Protein AF-A0A3M1X005-F1 (afdb_monomer)

Radius of gyration: 18.6 Å; Cα contacts (8 Å, |Δi|>4): 40; chains: 1; bounding box: 56×21×34 Å

Mean predicted aligned error: 8.89 Å

Foldseek 3Di:
DVVVVVVVVVVCVVQDDPPDDPVLSPDDDDDPQDDQPVVVPPQSPPHGQQQRDDPVPHGNVVVVVVVSVVD

pLDDT: mean 86.12, std 11.76, range [56.81, 98.31]

Structure (mmCIF, N/CA/C/O backbone):
data_AF-A0A3M1X005-F1
#
_entry.id   AF-A0A3M1X005-F1
#
loop_
_atom_site.group_PDB
_atom_site.id
_atom_site.type_symbol
_atom_site.label_atom_id
_atom_site.label_alt_id
_atom_site.label_comp_id
_atom_site.label_asym_id
_atom_site.label_entity_id
_atom_site.label_seq_id
_atom_site.pdbx_PDB_ins_code
_atom_site.Cartn_x
_atom_site.Cartn_y
_atom_site.Cartn_z
_atom_site.occupancy
_atom_site.B_iso_or_equiv
_atom_site.auth_seq_id
_atom_site.auth_comp_id
_atom_site.auth_asym_id
_atom_site.auth_atom_id
_atom_site.pdbx_PDB_model_num
ATOM 1 N N . MET A 1 1 ? -43.542 -4.658 7.222 1.00 56.81 1 MET A N 1
ATOM 2 C CA . MET A 1 1 ? -42.888 -3.933 8.334 1.00 56.81 1 MET A CA 1
ATOM 3 C C . MET A 1 1 ? -41.681 -4.674 8.927 1.00 56.81 1 MET A C 1
ATOM 5 O O . MET A 1 1 ? -40.701 -4.023 9.243 1.00 56.81 1 MET A O 1
ATOM 9 N N . THR A 1 2 ? -41.679 -6.010 9.040 1.00 68.75 2 THR A N 1
ATOM 10 C CA . THR A 1 2 ? -40.553 -6.781 9.624 1.00 68.75 2 THR A CA 1
ATOM 11 C C . THR A 1 2 ? -39.348 -6.983 8.691 1.00 68.75 2 THR A C 1
ATOM 13 O O . THR A 1 2 ? -38.215 -6.965 9.158 1.00 68.75 2 THR A O 1
ATOM 16 N N . ARG A 1 3 ? -39.564 -7.103 7.373 1.00 68.94 3 ARG A N 1
ATOM 17 C CA . ARG A 1 3 ? -38.491 -7.359 6.385 1.00 68.94 3 ARG A CA 1
ATOM 18 C C . ARG A 1 3 ? -37.518 -6.190 6.175 1.00 68.94 3 ARG A C 1
ATOM 20 O O . ARG A 1 3 ? -36.329 -6.416 6.001 1.00 68.94 3 ARG A O 1
ATOM 27 N N . GLU A 1 4 ? -37.997 -4.948 6.232 1.00 75.62 4 GLU A N 1
ATOM 28 C CA . GLU A 1 4 ? -37.140 -3.760 6.063 1.00 75.62 4 GLU A CA 1
ATOM 29 C C . GLU A 1 4 ? -36.252 -3.490 7.284 1.00 75.62 4 GLU A C 1
ATOM 31 O O . GLU A 1 4 ? -35.109 -3.056 7.148 1.00 75.62 4 GLU A O 1
ATOM 36 N N . VAL A 1 5 ? -36.761 -3.759 8.490 1.00 72.81 5 VAL A N 1
ATOM 37 C CA . VAL A 1 5 ? -35.990 -3.611 9.734 1.00 72.81 5 VAL A CA 1
ATOM 38 C C . VAL A 1 5 ? -34.883 -4.664 9.806 1.00 72.81 5 VAL A C 1
ATOM 40 O O . VAL A 1 5 ? -33.771 -4.353 10.232 1.00 72.81 5 VAL A O 1
ATOM 43 N N . ASP A 1 6 ? -35.168 -5.881 9.340 1.00 75.44 6 ASP A N 1
ATOM 44 C CA . ASP A 1 6 ? -34.204 -6.978 9.264 1.00 75.44 6 ASP A CA 1
ATOM 45 C C . ASP A 1 6 ? -33.108 -6.706 8.220 1.00 75.44 6 ASP A C 1
ATOM 47 O O . ASP A 1 6 ? -31.921 -6.755 8.538 1.00 75.44 6 ASP A O 1
ATOM 51 N N . GLN A 1 7 ? -33.487 -6.243 7.020 1.00 77.12 7 GLN A N 1
ATOM 52 C CA . GLN A 1 7 ? -32.527 -5.778 6.013 1.00 77.12 7 GLN A CA 1
ATOM 53 C C . GLN A 1 7 ? -31.640 -4.645 6.529 1.00 77.12 7 GLN A C 1
ATOM 55 O O . GLN A 1 7 ? -30.431 -4.685 6.317 1.00 77.12 7 GLN A O 1
ATOM 60 N N . ARG A 1 8 ? -32.196 -3.656 7.245 1.00 75.06 8 ARG A N 1
ATOM 61 C CA . ARG A 1 8 ? -31.399 -2.575 7.848 1.00 75.06 8 ARG A CA 1
ATOM 62 C C . ARG A 1 8 ? -30.427 -3.089 8.904 1.00 75.06 8 ARG A C 1
ATOM 64 O O . ARG A 1 8 ? -29.297 -2.610 8.941 1.00 75.06 8 ARG A O 1
ATOM 71 N N . LYS A 1 9 ? -30.829 -4.044 9.749 1.00 70.25 9 LYS A N 1
ATOM 72 C CA . LYS A 1 9 ? -29.932 -4.665 10.738 1.00 70.25 9 LYS A CA 1
ATOM 73 C C . LYS A 1 9 ? -28.816 -5.457 10.068 1.00 70.25 9 LYS A C 1
ATOM 75 O O . LYS A 1 9 ? -27.666 -5.313 10.469 1.00 70.25 9 LYS A O 1
ATOM 80 N N . GLN A 1 10 ? -29.138 -6.223 9.032 1.00 71.25 10 GLN A N 1
ATOM 81 C CA . GLN A 1 10 ? -28.157 -6.999 8.285 1.00 71.25 10 GLN A CA 1
ATOM 82 C C . GLN A 1 10 ? -27.164 -6.086 7.555 1.00 71.25 10 GLN A C 1
ATOM 84 O O . GLN A 1 10 ? -25.957 -6.275 7.678 1.00 71.25 10 GLN A O 1
ATOM 89 N N . TYR A 1 11 ? -27.642 -5.022 6.901 1.00 71.38 11 TYR A N 1
ATOM 90 C CA . TYR A 1 11 ? -26.779 -3.999 6.299 1.00 71.38 11 TYR A CA 1
ATOM 91 C C . TYR A 1 11 ? -25.874 -3.338 7.340 1.00 71.38 11 TYR A C 1
ATOM 93 O O . TYR A 1 11 ? -24.678 -3.180 7.127 1.00 71.38 11 TYR A O 1
ATOM 101 N N . LYS A 1 12 ? -26.434 -2.997 8.503 1.00 68.44 12 LYS A N 1
ATOM 102 C CA . LYS A 1 12 ? -25.684 -2.416 9.615 1.00 68.44 12 LYS A CA 1
ATOM 103 C C . LYS A 1 12 ? -24.606 -3.378 10.133 1.00 68.44 12 LYS A C 1
ATOM 105 O O . LYS A 1 12 ? -23.516 -2.920 10.430 1.00 68.44 12 LYS A O 1
ATOM 110 N N . TYR A 1 13 ? -24.852 -4.689 10.147 1.00 67.19 13 TYR A N 1
ATOM 111 C CA . TYR A 1 13 ? -23.879 -5.707 10.572 1.00 67.19 13 TYR A CA 1
ATOM 112 C C . TYR A 1 13 ? -22.698 -5.871 9.599 1.00 67.19 13 TYR A C 1
ATOM 114 O O . TYR A 1 13 ? -21.567 -6.057 10.035 1.00 67.19 13 TYR A O 1
ATOM 122 N N . TYR A 1 14 ? -22.934 -5.759 8.286 1.00 64.00 14 TYR A N 1
ATOM 123 C CA . TYR A 1 14 ? -21.862 -5.814 7.280 1.00 64.00 14 TYR A CA 1
ATOM 124 C C . TYR A 1 14 ? -21.089 -4.494 7.128 1.00 64.00 14 TYR A C 1
ATOM 126 O O . TYR A 1 14 ? -19.983 -4.498 6.594 1.00 64.00 14 TYR A O 1
ATOM 134 N N . VAL A 1 15 ? -21.657 -3.368 7.574 1.00 66.50 15 VAL A N 1
ATOM 135 C CA . VAL A 1 15 ? -21.101 -2.021 7.344 1.00 66.50 15 VAL A CA 1
ATOM 136 C C . VAL A 1 15 ? -20.547 -1.372 8.620 1.00 66.50 15 VAL A C 1
ATOM 138 O O . VAL A 1 15 ? -19.595 -0.595 8.551 1.00 66.50 15 VAL A O 1
ATOM 141 N N . GLU A 1 16 ? -21.091 -1.665 9.803 1.00 63.34 16 GLU A N 1
ATOM 142 C CA . GLU A 1 16 ? -20.602 -1.094 11.060 1.00 63.34 16 GLU A CA 1
ATOM 143 C C . GLU A 1 16 ? -19.581 -2.002 11.743 1.00 63.34 16 GLU A C 1
ATOM 145 O O . GLU A 1 16 ? -19.908 -2.835 12.585 1.00 63.34 16 GLU A O 1
ATOM 150 N N . ALA A 1 17 ? -18.304 -1.752 11.470 1.00 63.78 17 ALA A N 1
ATOM 151 C CA . ALA A 1 17 ? -17.247 -2.166 12.379 1.00 63.78 17 ALA A CA 1
ATOM 152 C C . ALA A 1 17 ? -17.424 -1.442 13.736 1.00 63.78 17 ALA A C 1
ATOM 154 O O . ALA A 1 17 ? -17.611 -0.217 13.793 1.00 63.78 17 ALA A O 1
ATOM 155 N N . GLY A 1 18 ? -17.406 -2.217 14.826 1.00 62.81 18 GLY A N 1
ATOM 156 C CA . GLY A 1 18 ? -17.806 -1.802 16.181 1.00 62.81 18 GLY A CA 1
ATOM 157 C C . GLY A 1 18 ? -16.935 -0.732 16.853 1.00 62.81 18 GLY A C 1
ATOM 158 O O . GLY A 1 18 ? -17.290 -0.264 17.928 1.00 62.81 18 GLY A O 1
ATOM 159 N N . ALA A 1 19 ? -15.836 -0.312 16.218 1.00 67.12 19 ALA A N 1
ATOM 160 C CA . ALA A 1 19 ? -14.891 0.677 16.742 1.00 67.12 19 ALA A CA 1
ATOM 161 C C . ALA A 1 19 ? -14.400 1.661 15.660 1.00 67.12 19 ALA A C 1
ATOM 163 O O . ALA A 1 19 ? -13.235 2.040 15.639 1.00 67.12 19 ALA A O 1
ATOM 164 N N . VAL A 1 20 ? -15.269 2.046 14.720 1.00 75.44 20 VAL A N 1
ATOM 165 C CA . VAL A 1 20 ? -14.895 2.917 13.593 1.00 75.44 20 VAL A CA 1
ATOM 166 C C . VAL A 1 20 ? -15.671 4.228 13.648 1.00 75.44 20 VAL A C 1
ATOM 168 O O . VAL A 1 20 ? -16.892 4.228 13.823 1.00 75.44 20 VAL A O 1
ATOM 171 N N . SER A 1 21 ? -14.961 5.351 13.503 1.00 85.38 21 SER A N 1
ATOM 172 C CA . SER A 1 21 ? -15.560 6.686 13.551 1.00 85.38 21 SER A CA 1
ATOM 173 C C . SER A 1 21 ? -16.590 6.883 12.427 1.00 85.38 21 SER A C 1
ATOM 175 O O . SER A 1 21 ? -16.477 6.311 11.339 1.00 85.38 21 SER A O 1
ATOM 177 N N . GLN A 1 22 ? -17.600 7.729 12.658 1.00 84.31 22 GLN A N 1
ATOM 178 C CA . GLN A 1 22 ? -18.579 8.081 11.615 1.00 84.31 22 GLN A CA 1
ATOM 179 C C . GLN A 1 22 ? -17.915 8.747 10.401 1.00 84.31 22 GLN A C 1
ATOM 181 O O . GLN A 1 22 ? -18.406 8.600 9.283 1.00 84.31 2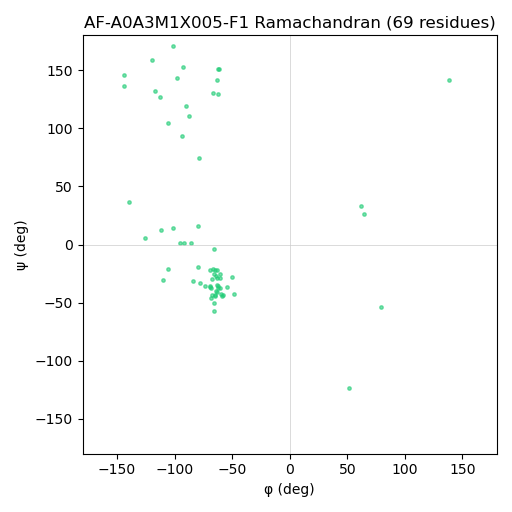2 GLN A O 1
ATOM 186 N N . LEU A 1 23 ? -16.796 9.449 10.613 1.00 87.69 23 LEU A N 1
ATOM 187 C CA . LEU A 1 23 ? -16.006 10.049 9.543 1.00 87.69 23 LEU A CA 1
ATOM 188 C C . LEU A 1 23 ? -15.381 8.964 8.660 1.00 87.69 23 LEU A C 1
ATOM 190 O O . LEU A 1 23 ? -15.575 8.987 7.446 1.00 87.69 23 LEU A O 1
ATOM 194 N N . THR A 1 24 ? -14.720 7.974 9.262 1.00 88.94 24 THR A N 1
ATOM 195 C CA . THR A 1 24 ? -14.114 6.842 8.545 1.00 88.94 24 THR A CA 1
ATOM 196 C C . THR A 1 24 ? -15.172 6.054 7.763 1.00 88.94 24 THR A C 1
ATOM 198 O O . THR A 1 24 ? -14.968 5.768 6.589 1.00 88.94 24 THR A O 1
ATOM 201 N N . ARG A 1 25 ? -16.361 5.797 8.340 1.00 84.38 25 ARG A N 1
ATOM 202 C CA . ARG A 1 25 ? -17.464 5.102 7.631 1.00 84.38 25 ARG A CA 1
ATOM 203 C C . ARG A 1 25 ? -18.026 5.861 6.430 1.00 84.38 25 ARG A C 1
ATOM 205 O O . ARG A 1 25 ? -18.594 5.243 5.536 1.00 84.38 25 ARG A O 1
ATOM 212 N N . ARG A 1 26 ? -17.931 7.192 6.428 1.00 89.00 26 ARG A N 1
ATOM 213 C CA . ARG A 1 26 ? -18.405 8.057 5.333 1.00 89.00 26 ARG A CA 1
ATOM 214 C C . ARG A 1 26 ? -17.298 8.426 4.346 1.00 89.00 26 ARG A C 1
ATOM 216 O O . ARG A 1 26 ? -17.556 9.174 3.407 1.00 89.00 26 ARG A O 1
ATOM 223 N N . SER A 1 27 ? -16.087 7.923 4.559 1.00 90.88 27 SER A N 1
ATOM 224 C CA . SER A 1 27 ? -14.928 8.211 3.723 1.00 90.88 27 SER A CA 1
ATOM 225 C C . SER A 1 27 ? -14.707 7.096 2.708 1.00 90.88 27 SER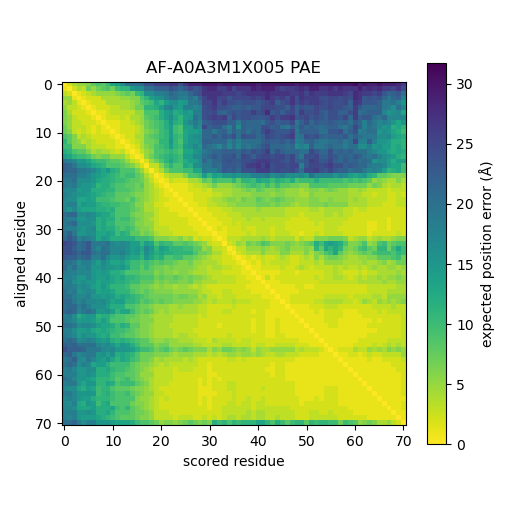 A C 1
ATOM 227 O O . SER A 1 27 ? -14.895 5.919 3.004 1.00 90.88 27 SER A O 1
ATOM 229 N N . ILE A 1 28 ? -14.280 7.468 1.503 1.00 93.75 28 ILE A N 1
ATOM 230 C CA . ILE A 1 28 ? -13.875 6.527 0.456 1.00 93.75 28 ILE A CA 1
ATOM 231 C C . ILE A 1 28 ? -12.375 6.688 0.240 1.00 93.75 28 ILE A C 1
ATOM 233 O O . ILE A 1 28 ? -11.893 7.791 -0.013 1.00 93.75 28 ILE A O 1
ATOM 237 N N . ALA A 1 29 ? -11.642 5.580 0.308 1.00 94.81 29 ALA A N 1
ATOM 238 C CA . ALA A 1 29 ? -10.235 5.548 -0.060 1.00 94.81 29 ALA A CA 1
ATOM 239 C C . ALA A 1 29 ? -10.087 5.216 -1.551 1.00 94.81 29 ALA A C 1
ATOM 241 O O . ALA A 1 29 ? -10.479 4.138 -1.998 1.00 94.81 29 ALA A O 1
ATOM 242 N N . LEU A 1 30 ? -9.487 6.129 -2.319 1.00 96.19 30 LEU A N 1
ATOM 243 C CA . LEU A 1 30 ? -9.126 5.904 -3.719 1.00 96.19 30 LEU A CA 1
ATOM 244 C C . LEU A 1 30 ? -7.609 5.715 -3.839 1.00 96.19 30 LEU A C 1
ATOM 246 O O . LEU A 1 30 ? -6.842 6.675 -3.767 1.00 96.19 30 LEU A O 1
ATOM 250 N N . VAL A 1 31 ? -7.165 4.472 -4.038 1.00 95.31 31 VAL A N 1
ATOM 251 C CA . VAL A 1 31 ? -5.739 4.153 -4.203 1.00 95.31 31 VAL A CA 1
ATOM 252 C C . VAL A 1 31 ? -5.340 4.285 -5.672 1.00 9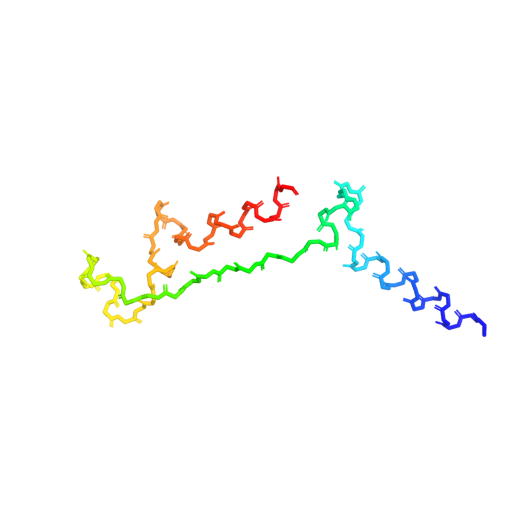5.31 31 VAL A C 1
ATOM 254 O O . VAL A 1 31 ? -5.701 3.459 -6.510 1.00 95.31 31 VAL A O 1
ATOM 257 N N . LEU A 1 32 ? -4.536 5.302 -5.989 1.00 95.31 32 LEU A N 1
ATOM 258 C CA . LEU A 1 32 ? -3.990 5.522 -7.332 1.00 95.31 32 LEU A CA 1
ATOM 259 C C . LEU A 1 32 ? -2.803 4.585 -7.599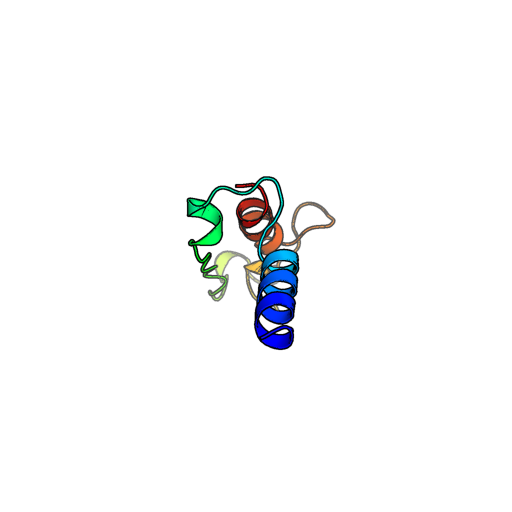 1.00 95.31 32 LEU A C 1
ATOM 261 O O . LEU A 1 32 ? -1.639 4.980 -7.595 1.00 95.31 32 LEU A O 1
ATOM 265 N N . ALA A 1 33 ? -3.108 3.312 -7.837 1.00 89.50 33 ALA A N 1
ATOM 266 C CA . ALA A 1 33 ? -2.129 2.240 -8.024 1.00 89.50 33 ALA A CA 1
ATOM 267 C C . ALA A 1 33 ? -1.513 2.201 -9.452 1.00 89.50 33 ALA A C 1
ATOM 269 O O . ALA A 1 33 ? -0.932 1.202 -9.876 1.00 89.50 33 ALA A O 1
ATOM 270 N N . GLY A 1 34 ? -1.650 3.278 -10.227 1.00 83.56 34 GLY A N 1
ATOM 271 C CA . GLY A 1 34 ? -1.230 3.356 -11.627 1.00 83.56 34 GLY A CA 1
ATOM 272 C C . GLY A 1 34 ? 0.191 3.893 -11.827 1.00 83.56 34 GLY A C 1
ATOM 273 O O . GLY A 1 34 ? 0.702 4.682 -11.035 1.00 83.56 34 GLY A O 1
ATOM 274 N N . GLY A 1 35 ? 0.828 3.478 -12.926 1.00 83.81 35 GLY A N 1
ATOM 275 C CA . GLY A 1 35 ? 2.112 4.009 -13.394 1.00 83.81 35 GLY A CA 1
ATOM 276 C C . GLY A 1 35 ? 3.074 2.927 -13.891 1.00 83.81 35 GLY A C 1
ATOM 277 O O . GLY A 1 35 ? 3.190 1.859 -13.295 1.00 83.81 35 GLY A O 1
ATOM 278 N N . VAL A 1 36 ? 3.815 3.234 -14.963 1.00 81.69 36 VAL A N 1
ATOM 279 C CA . VAL A 1 36 ? 4.732 2.300 -15.659 1.00 81.69 36 VAL A CA 1
ATOM 280 C C . VAL A 1 36 ? 5.850 1.769 -14.753 1.00 81.69 36 VAL A C 1
ATOM 282 O O . VAL A 1 36 ? 6.397 0.697 -14.986 1.00 81.69 36 VAL A O 1
ATOM 285 N N . GLY A 1 37 ? 6.221 2.517 -13.709 1.00 89.75 37 GLY A N 1
ATOM 286 C CA . GLY A 1 37 ? 7.300 2.110 -12.811 1.00 89.75 37 GLY A CA 1
ATOM 287 C C . GLY A 1 37 ? 8.670 2.036 -13.494 1.00 89.75 37 GLY A C 1
ATOM 288 O O . GLY A 1 37 ? 9.538 1.328 -13.007 1.00 89.75 37 GLY A O 1
ATOM 289 N N . SER A 1 38 ? 8.896 2.796 -14.574 1.00 90.75 38 SER A N 1
ATOM 290 C CA . SER A 1 38 ? 10.093 2.744 -15.441 1.00 90.75 38 SER A CA 1
ATOM 291 C C . SER A 1 38 ? 11.444 2.803 -14.710 1.00 90.75 38 SER A C 1
ATOM 293 O O . SER A 1 38 ? 12.437 2.240 -15.174 1.00 90.75 38 SER A O 1
ATOM 295 N N . ARG A 1 39 ? 11.486 3.442 -13.536 1.00 95.00 39 ARG A N 1
ATOM 296 C CA . ARG A 1 39 ? 12.668 3.509 -12.659 1.00 95.00 39 ARG A CA 1
ATOM 297 C C . ARG A 1 39 ? 13.041 2.167 -12.011 1.00 95.00 39 ARG A C 1
ATOM 299 O O . ARG A 1 39 ? 14.194 1.991 -11.647 1.00 95.00 39 ARG A O 1
ATOM 306 N N . LEU A 1 40 ? 12.104 1.225 -11.905 1.00 94.62 40 LEU A N 1
ATOM 307 C CA . LEU A 1 40 ? 12.304 -0.117 -11.339 1.00 94.62 40 LEU A CA 1
ATOM 308 C C . LEU A 1 40 ? 12.686 -1.174 -12.393 1.00 94.62 40 LEU A C 1
ATOM 310 O O . LEU A 1 40 ? 12.899 -2.338 -12.050 1.00 94.62 40 LEU A O 1
ATOM 314 N N . LYS A 1 41 ? 12.820 -0.774 -13.666 1.00 94.50 41 LYS A N 1
ATOM 315 C CA . LYS A 1 41 ? 13.343 -1.608 -14.761 1.00 94.50 41 LYS A CA 1
ATOM 316 C C . LYS A 1 41 ? 12.629 -2.969 -14.839 1.00 94.50 41 LYS A C 1
ATOM 318 O O . LYS A 1 41 ? 11.408 -3.023 -14.961 1.00 94.50 41 LYS A O 1
ATOM 323 N N . ASN A 1 42 ? 13.377 -4.071 -14.762 1.00 95.19 42 ASN A N 1
ATOM 324 C CA . ASN A 1 42 ? 12.856 -5.429 -14.928 1.00 95.19 42 ASN A CA 1
ATOM 325 C C . ASN A 1 42 ? 11.831 -5.832 -13.855 1.00 95.19 42 ASN A C 1
ATOM 327 O O . ASN A 1 42 ? 10.999 -6.699 -14.117 1.00 95.19 42 ASN A O 1
ATOM 331 N N . LEU A 1 43 ? 11.828 -5.183 -12.683 1.00 94.50 43 LEU A N 1
ATOM 332 C CA . LEU A 1 43 ? 10.869 -5.483 -11.615 1.00 94.50 43 LEU A CA 1
ATOM 333 C C . LEU A 1 43 ? 9.423 -5.149 -12.006 1.00 94.50 43 LEU A C 1
ATOM 335 O O . LEU A 1 43 ? 8.500 -5.767 -11.481 1.00 94.50 43 LEU A O 1
ATOM 339 N N . THR A 1 44 ? 9.220 -4.217 -12.943 1.00 95.38 44 THR A N 1
ATOM 340 C CA . THR A 1 44 ? 7.896 -3.799 -13.439 1.00 95.38 44 THR A CA 1
ATOM 341 C C . THR A 1 44 ? 7.639 -4.208 -14.889 1.00 95.38 44 THR A C 1
ATOM 343 O O . THR A 1 44 ? 6.674 -3.751 -15.489 1.00 95.38 44 THR A O 1
ATOM 346 N N . LYS A 1 45 ? 8.466 -5.091 -15.472 1.00 94.25 45 LYS A N 1
ATOM 347 C CA . LYS A 1 45 ? 8.336 -5.504 -16.885 1.00 94.25 45 LYS A CA 1
ATOM 348 C C . LYS A 1 45 ? 6.989 -6.171 -17.199 1.00 94.25 45 LYS A C 1
ATOM 350 O O . LYS A 1 45 ? 6.436 -5.969 -18.270 1.00 94.25 45 LYS A O 1
ATOM 355 N N . TRP A 1 46 ? 6.482 -6.964 -16.259 1.00 93.56 46 TRP A N 1
ATOM 356 C CA . TRP A 1 46 ? 5.257 -7.773 -16.387 1.00 93.56 46 TRP A CA 1
ATOM 357 C C . TRP A 1 46 ? 4.232 -7.532 -15.272 1.00 93.56 46 TRP A C 1
ATOM 359 O O . TRP A 1 46 ? 3.251 -8.258 -15.151 1.00 93.56 46 TRP A O 1
ATOM 369 N N . ARG A 1 47 ? 4.488 -6.560 -14.390 1.00 92.38 47 ARG A N 1
ATOM 370 C CA . ARG A 1 47 ? 3.633 -6.264 -13.236 1.00 92.38 47 ARG A CA 1
ATOM 371 C C . ARG A 1 47 ? 3.599 -4.769 -12.987 1.00 92.38 47 ARG A C 1
ATOM 373 O O . ARG A 1 47 ? 4.611 -4.091 -13.156 1.00 92.38 47 ARG A O 1
ATOM 380 N N . ALA A 1 48 ? 2.456 -4.272 -12.533 1.00 94.31 48 ALA A N 1
ATOM 381 C CA . ALA A 1 48 ? 2.336 -2.885 -12.113 1.00 94.31 48 ALA A CA 1
ATOM 382 C C . ALA A 1 48 ? 3.255 -2.597 -10.912 1.00 94.31 48 ALA A C 1
ATOM 384 O O . ALA A 1 48 ? 3.507 -3.480 -10.087 1.00 94.31 48 ALA A O 1
ATOM 385 N N . LYS A 1 49 ? 3.715 -1.346 -10.776 1.00 95.69 49 LYS A N 1
ATOM 386 C CA . LYS A 1 49 ? 4.555 -0.907 -9.647 1.00 95.69 49 LYS A CA 1
ATOM 387 C C . LYS A 1 49 ? 4.007 -1.327 -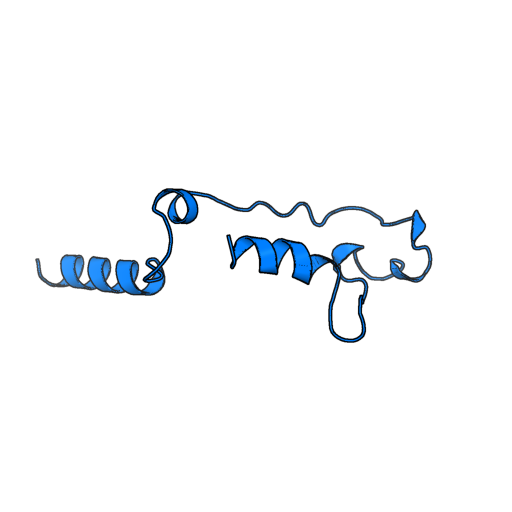8.267 1.00 95.69 49 LYS A C 1
ATOM 389 O O . LYS A 1 49 ? 4.803 -1.810 -7.468 1.00 95.69 49 LYS A O 1
ATOM 394 N N . PRO A 1 50 ? 2.698 -1.233 -7.962 1.00 96.06 50 PRO A N 1
ATOM 395 C CA . PRO A 1 50 ? 2.187 -1.650 -6.654 1.00 96.06 50 PRO A CA 1
ATOM 396 C C . PRO A 1 50 ? 2.278 -3.160 -6.388 1.00 96.06 50 PRO A C 1
ATOM 398 O O . PRO A 1 50 ? 2.273 -3.571 -5.232 1.00 96.06 50 PRO A O 1
ATOM 401 N N . ALA A 1 51 ? 2.379 -3.988 -7.434 1.00 95.69 51 ALA A N 1
ATOM 402 C CA . ALA A 1 51 ? 2.494 -5.443 -7.323 1.00 9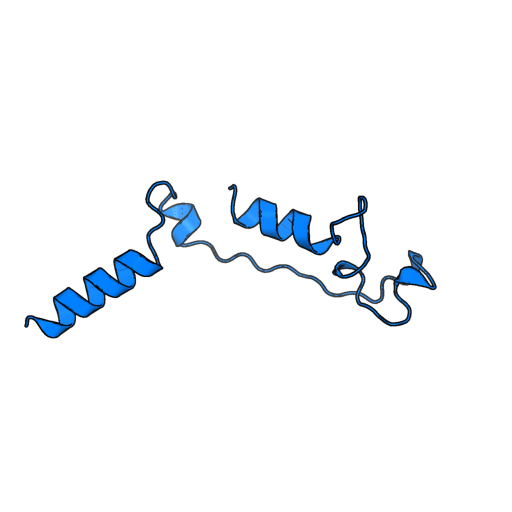5.69 51 ALA A CA 1
ATOM 403 C C . ALA A 1 51 ? 3.945 -5.930 -7.126 1.00 95.69 51 ALA A C 1
ATOM 405 O O . ALA A 1 51 ? 4.202 -7.138 -7.073 1.00 95.69 51 ALA A O 1
ATOM 406 N N . VAL A 1 52 ? 4.911 -5.010 -7.055 1.00 95.75 52 VAL A N 1
ATOM 407 C CA . VAL A 1 52 ? 6.316 -5.332 -6.784 1.00 95.75 52 VAL A CA 1
ATOM 408 C C . VAL A 1 52 ? 6.450 -5.868 -5.348 1.00 95.75 52 VAL A C 1
ATOM 410 O O . VAL A 1 52 ? 5.920 -5.234 -4.432 1.00 95.75 52 VAL A O 1
ATOM 413 N N . PRO A 1 53 ? 7.131 -7.014 -5.136 1.00 96.62 53 PRO A N 1
ATOM 4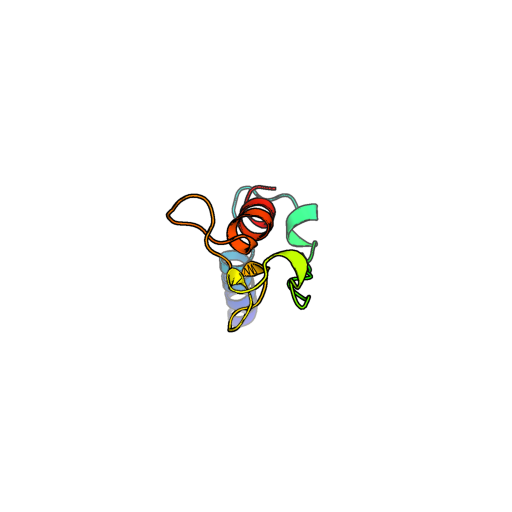14 C CA . PRO A 1 53 ? 7.376 -7.557 -3.804 1.00 96.62 53 PRO A CA 1
ATOM 415 C C . PRO A 1 53 ?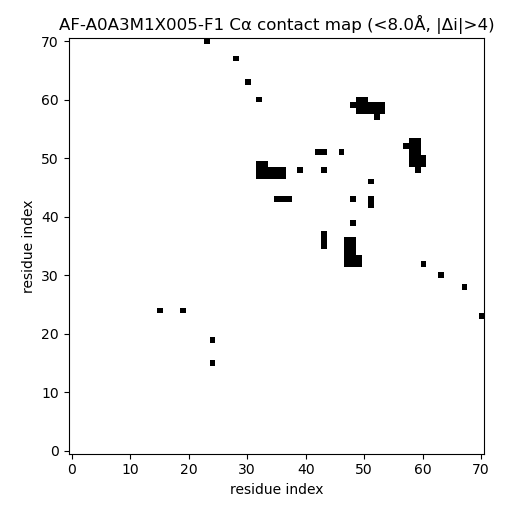 8.238 -6.616 -2.958 1.00 96.62 53 PRO A C 1
ATOM 417 O O . PRO A 1 53 ? 9.182 -6.009 -3.462 1.00 96.62 53 PRO A O 1
ATOM 420 N N . PHE A 1 54 ? 7.932 -6.520 -1.670 1.00 97.06 54 PHE A N 1
ATOM 421 C CA . PHE A 1 54 ? 8.632 -5.693 -0.698 1.00 97.06 54 PHE A CA 1
ATOM 422 C C . PHE A 1 54 ? 8.677 -6.413 0.655 1.00 97.06 54 PHE A C 1
ATOM 424 O O . PHE A 1 54 ? 7.687 -6.999 1.084 1.00 97.06 54 PHE A O 1
ATOM 431 N N . GLY A 1 55 ? 9.828 -6.404 1.333 1.00 96.12 55 GLY A N 1
ATOM 432 C CA . GLY A 1 55 ? 9.949 -6.992 2.676 1.00 96.12 55 GLY A CA 1
ATOM 433 C C . GLY A 1 55 ? 9.663 -8.501 2.752 1.00 96.12 55 GLY A C 1
ATOM 434 O O . GLY A 1 55 ? 9.101 -8.971 3.737 1.00 96.12 55 GLY A O 1
ATOM 435 N N . GLY A 1 56 ? 9.990 -9.264 1.703 1.00 96.44 56 GLY A N 1
ATOM 436 C CA . GLY A 1 56 ? 9.876 -10.730 1.664 1.00 96.44 56 GLY A CA 1
ATOM 437 C C . GLY A 1 56 ? 8.462 -11.265 1.408 1.00 96.44 56 GLY A C 1
ATOM 438 O O . GLY A 1 56 ? 8.272 -12.038 0.472 1.00 96.44 56 GLY A O 1
ATOM 439 N N . LYS A 1 57 ? 7.469 -10.846 2.201 1.00 97.25 57 LYS A N 1
ATOM 440 C CA . LYS A 1 57 ? 6.084 -11.357 2.131 1.00 97.25 57 LYS A CA 1
ATOM 441 C C . LYS A 1 57 ? 5.089 -10.387 1.485 1.00 97.25 57 LYS A C 1
ATOM 443 O O . LYS A 1 57 ? 4.035 -10.825 1.029 1.00 97.25 57 LYS A O 1
ATOM 448 N N . TYR A 1 58 ? 5.407 -9.098 1.442 1.00 98.31 58 TYR A N 1
ATOM 449 C CA . TYR A 1 58 ? 4.448 -8.058 1.075 1.00 98.31 58 TYR A CA 1
ATOM 450 C C . TYR A 1 58 ? 4.633 -7.579 -0.361 1.00 98.31 58 TYR A C 1
ATOM 452 O O . TYR A 1 58 ? 5.607 -7.901 -1.047 1.00 98.31 58 TYR A O 1
ATOM 460 N N . ARG A 1 59 ? 3.686 -6.771 -0.819 1.00 97.31 59 ARG A N 1
ATOM 461 C CA . ARG A 1 59 ? 3.767 -5.938 -2.017 1.00 97.31 59 ARG A CA 1
ATOM 462 C C . ARG A 1 59 ? 3.595 -4.477 -1.624 1.00 97.31 59 ARG A C 1
ATOM 464 O O . ARG A 1 59 ? 3.028 -4.162 -0.584 1.00 97.31 59 ARG A O 1
ATOM 471 N N . ILE A 1 60 ? 4.054 -3.565 -2.479 1.00 96.12 60 ILE A N 1
ATOM 472 C CA . ILE A 1 60 ? 3.951 -2.116 -2.224 1.00 96.12 60 ILE A CA 1
ATOM 473 C C . ILE A 1 60 ? 2.502 -1.683 -1.932 1.00 96.12 60 ILE A C 1
ATOM 475 O O . ILE A 1 60 ? 2.292 -0.814 -1.091 1.00 96.12 60 ILE A O 1
ATOM 479 N N . ILE A 1 61 ? 1.506 -2.286 -2.592 1.00 96.88 61 ILE A N 1
ATOM 480 C CA . ILE A 1 61 ? 0.081 -1.971 -2.383 1.00 96.88 61 ILE A CA 1
ATOM 481 C C . ILE A 1 61 ? -0.444 -2.327 -0.983 1.00 96.88 61 ILE A C 1
ATOM 483 O O . ILE A 1 61 ? -1.420 -1.729 -0.535 1.00 96.88 61 ILE A O 1
ATOM 487 N N . ASP A 1 62 ? 0.208 -3.245 -0.272 1.00 97.56 62 ASP A N 1
ATOM 488 C CA . ASP A 1 62 ? -0.275 -3.710 1.030 1.00 97.56 62 ASP A CA 1
ATOM 489 C C . ASP A 1 62 ? -0.191 -2.600 2.084 1.00 97.56 62 ASP A C 1
ATOM 491 O O . ASP A 1 62 ? -1.027 -2.537 2.980 1.00 97.56 62 ASP A O 1
ATOM 495 N N . PHE A 1 63 ? 0.770 -1.682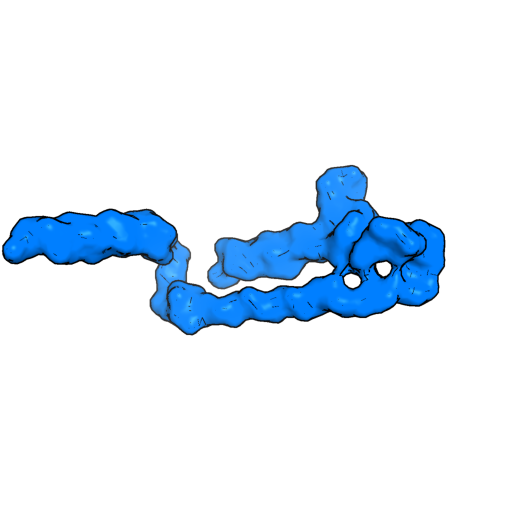 1.950 1.00 96.69 63 PHE A N 1
ATOM 496 C CA . PHE A 1 63 ? 0.962 -0.563 2.874 1.00 96.69 63 PHE A CA 1
ATOM 497 C C . PHE A 1 63 ? -0.198 0.449 2.852 1.00 96.69 63 PHE A C 1
ATOM 499 O O . PHE A 1 63 ? -0.805 0.655 3.903 1.00 96.69 63 PHE A O 1
ATOM 506 N N . PRO A 1 64 ? -0.575 1.068 1.711 1.00 96.62 64 PRO A N 1
ATOM 507 C CA . PRO A 1 64 ? -1.711 1.987 1.689 1.00 96.62 64 PRO A CA 1
ATOM 508 C C . PRO A 1 64 ? -3.034 1.295 2.043 1.00 96.62 64 PRO A C 1
ATOM 510 O O . PRO A 1 64 ? -3.849 1.904 2.726 1.00 96.62 64 PRO A O 1
ATOM 513 N N . LEU A 1 65 ? -3.238 0.029 1.657 1.00 96.38 65 LEU A N 1
ATOM 514 C CA . LEU A 1 65 ? -4.447 -0.715 2.036 1.00 96.38 65 LEU A CA 1
ATOM 515 C C . LEU A 1 65 ? -4.507 -0.995 3.540 1.00 96.38 65 LEU A C 1
ATOM 517 O O . LEU A 1 65 ? -5.551 -0.795 4.155 1.00 96.38 65 LEU A O 1
ATOM 521 N N . SER A 1 66 ? -3.389 -1.401 4.147 1.00 96.69 66 SER A N 1
ATOM 522 C CA . SER A 1 66 ? -3.312 -1.600 5.598 1.00 96.69 66 SER A CA 1
ATOM 523 C C . SER A 1 66 ? -3.562 -0.294 6.347 1.00 96.69 66 SER A C 1
ATOM 525 O O . SER A 1 66 ? -4.243 -0.301 7.367 1.00 96.69 66 SER A O 1
ATOM 527 N N . ASN A 1 67 ? -3.083 0.838 5.826 1.00 94.88 67 ASN A N 1
ATOM 528 C CA . ASN A 1 67 ? -3.373 2.147 6.409 1.00 94.88 67 ASN A CA 1
ATOM 529 C C . ASN A 1 67 ? -4.868 2.489 6.337 1.00 94.88 67 ASN A C 1
ATOM 531 O O . ASN A 1 67 ? -5.408 2.998 7.310 1.00 94.88 67 ASN A O 1
ATOM 535 N N . CYS A 1 68 ? -5.557 2.174 5.233 1.00 93.31 68 CYS A N 1
ATOM 536 C CA . CYS A 1 68 ? -7.002 2.408 5.116 1.00 93.31 68 CYS A CA 1
ATOM 537 C C . CYS A 1 68 ? -7.835 1.598 6.120 1.00 93.31 68 CYS A C 1
ATOM 539 O O . CYS A 1 68 ? -8.923 2.030 6.481 1.00 93.31 68 CYS A O 1
ATOM 541 N N . ILE A 1 69 ? -7.347 0.430 6.546 1.00 90.62 69 ILE A N 1
ATOM 542 C CA . ILE A 1 69 ? -8.037 -0.421 7.526 1.00 90.62 69 ILE A CA 1
ATOM 543 C C . ILE A 1 69 ? -7.742 0.003 8.971 1.00 90.62 69 ILE A C 1
ATOM 545 O O . ILE A 1 69 ? -8.600 -0.159 9.834 1.00 90.62 69 ILE A O 1
ATOM 549 N N . ASN A 1 70 ? -6.550 0.541 9.242 1.00 90.25 70 ASN A N 1
ATOM 550 C CA . ASN A 1 70 ? -6.079 0.846 10.598 1.00 90.25 70 ASN A CA 1
ATOM 551 C C . ASN A 1 70 ? -6.190 2.337 10.986 1.00 90.25 70 ASN A C 1
ATOM 553 O O . ASN A 1 70 ? -5.555 2.746 11.958 1.00 90.25 70 ASN A O 1
ATOM 557 N N . SER A 1 71 ? -6.944 3.148 10.231 1.00 75.50 71 SER A N 1
ATOM 558 C CA . SER A 1 71 ? -7.084 4.605 10.425 1.00 75.50 71 SER A CA 1
ATOM 559 C C . SER A 1 71 ? -8.512 5.059 10.724 1.00 75.50 71 SER A C 1
ATOM 561 O O . SER A 1 71 ? -9.480 4.314 10.461 1.00 75.50 71 SER A O 1
#

Sequence (71 aa):
MTREVDQRKQYKYYVEAGAVSQLTRRSIALVLAGGVGSRLKNLTKWRAKPAVPFGGKYRIIDFPLSNCINS

Solvent-accessible surface area (backbone atoms only — not comparable to full-atom values): 4561 Å² total; per-residue (Å²): 123,68,69,64,56,50,50,51,50,53,52,43,64,80,66,53,62,96,87,61,55,74,64,58,76,74,55,81,88,82,81,83,69,74,58,74,38,72,91,54,48,79,68,22,71,90,39,52,45,35,70,32,77,40,90,93,83,42,33,55,48,53,55,65,55,52,48,69,73,77,101

Secondary structure (DSSP, 8-state):
-HHHHHHHHHHHHHH--TT--HHHHT-----------GGGGGGGSSS-GGGSEETTTEETTHHHHHHHH--